Protein AF-A0A9Y2AY88-F1 (afdb_monomer_lite)

Secondary structure (DSSP, 8-state):
-------EEE--PPPTTTTTTSB-TTEEEEEE-TTS--EE---EEEEE-TTT-EEEEE---EEES-EEEEEEESSS-------SSTT-----EEETTEEEEEES--

Radius of gyration: 15.14 Å; chains: 1; bounding box: 34×33×49 Å

Structure (mmCIF, N/CA/C/O backbone):
data_AF-A0A9Y2AY88-F1
#
_entry.id   AF-A0A9Y2AY88-F1
#
loop_
_atom_site.group_PDB
_atom_site.id
_atom_site.type_symbol
_atom_site.label_atom_id
_atom_site.label_alt_id
_atom_sit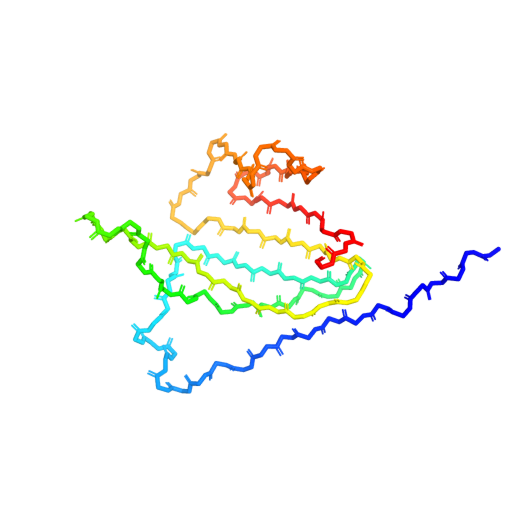e.label_comp_id
_atom_site.label_asym_id
_atom_site.label_entity_id
_atom_site.label_seq_id
_atom_site.pdbx_PDB_ins_code
_atom_site.Cartn_x
_atom_site.Cartn_y
_atom_site.Cartn_z
_atom_site.occupancy
_atom_site.B_iso_or_equiv
_atom_site.auth_seq_id
_atom_site.auth_comp_id
_atom_site.auth_asym_id
_atom_site.auth_atom_id
_atom_site.pdbx_PDB_model_num
ATOM 1 N N . MET A 1 1 ? -21.045 -3.727 25.981 1.00 35.66 1 MET A N 1
ATOM 2 C CA . MET A 1 1 ? -19.890 -4.433 25.390 1.00 35.66 1 MET A CA 1
ATOM 3 C C . MET A 1 1 ? -20.093 -4.444 23.886 1.00 35.66 1 MET A C 1
ATOM 5 O O . MET A 1 1 ? -21.107 -4.970 23.449 1.00 35.66 1 MET A O 1
ATOM 9 N N . ALA A 1 2 ? -19.246 -3.759 23.115 1.00 38.88 2 ALA A N 1
ATOM 10 C CA . ALA A 1 2 ? -19.364 -3.757 21.658 1.00 38.88 2 ALA A CA 1
ATOM 11 C C . ALA A 1 2 ? -18.885 -5.114 21.132 1.00 38.88 2 ALA A C 1
ATOM 13 O O . ALA A 1 2 ? -17.786 -5.546 21.475 1.00 38.88 2 ALA A O 1
ATOM 14 N N . ALA A 1 3 ? -19.726 -5.797 20.358 1.00 41.91 3 ALA A N 1
ATOM 15 C CA . ALA A 1 3 ? -19.343 -7.016 19.667 1.00 41.91 3 ALA A CA 1
ATOM 16 C C . ALA A 1 3 ? -18.185 -6.686 18.719 1.00 41.91 3 ALA A C 1
ATOM 18 O O . ALA A 1 3 ? -18.331 -5.859 17.818 1.00 41.91 3 ALA A O 1
ATOM 19 N N . GLN A 1 4 ? -17.025 -7.291 18.953 1.00 46.19 4 GLN A N 1
ATOM 20 C CA . GLN A 1 4 ? -15.914 -7.211 18.022 1.00 46.19 4 GLN A CA 1
ATOM 21 C C . GLN A 1 4 ? -16.336 -8.006 16.787 1.00 46.19 4 GLN A C 1
ATOM 23 O O . GLN A 1 4 ? -16.469 -9.227 16.847 1.00 46.19 4 GLN A O 1
ATOM 28 N N . ALA A 1 5 ? -16.665 -7.297 15.704 1.00 55.34 5 ALA A N 1
ATOM 29 C CA . ALA A 1 5 ? -16.933 -7.921 14.417 1.00 55.34 5 ALA A CA 1
ATOM 30 C C . ALA A 1 5 ? -15.760 -8.850 14.087 1.00 55.34 5 ALA A C 1
ATOM 32 O O . ALA A 1 5 ? -14.611 -8.476 14.333 1.00 55.34 5 ALA A O 1
ATOM 33 N N . ALA A 1 6 ? -16.048 -10.051 13.579 1.00 61.22 6 ALA A N 1
ATOM 34 C CA . ALA A 1 6 ? -15.019 -10.992 13.162 1.00 61.22 6 ALA A CA 1
ATOM 35 C C . ALA A 1 6 ? -14.111 -10.296 12.140 1.00 61.22 6 ALA A C 1
ATOM 37 O O . ALA A 1 6 ? -14.507 -10.048 11.003 1.00 61.22 6 ALA A O 1
ATOM 38 N N . SER A 1 7 ? -12.928 -9.894 12.594 1.00 71.31 7 SER A N 1
ATOM 39 C CA . SER A 1 7 ? -11.919 -9.280 11.756 1.00 71.31 7 SER A CA 1
ATOM 40 C C . SER A 1 7 ? -11.054 -10.392 11.194 1.00 71.31 7 SER A C 1
ATOM 42 O O . SER A 1 7 ? -10.506 -11.197 11.949 1.00 71.31 7 SER A O 1
ATOM 44 N N . GLU A 1 8 ? -10.896 -10.407 9.881 1.00 88.56 8 GLU A N 1
ATOM 45 C CA . GLU A 1 8 ? -10.007 -11.312 9.157 1.00 88.56 8 GLU A CA 1
ATOM 46 C C . GLU A 1 8 ? -9.037 -10.460 8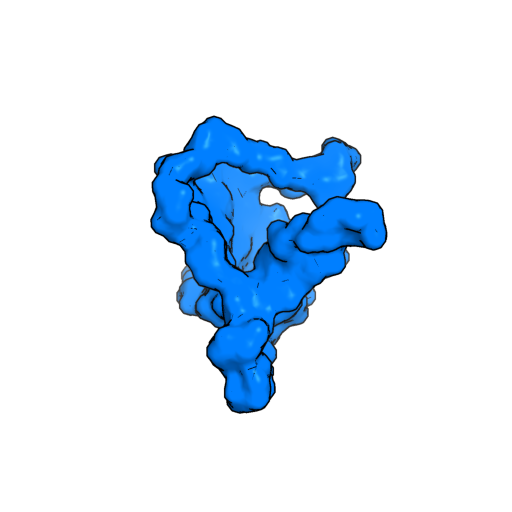.340 1.00 88.56 8 GLU A C 1
ATOM 48 O O . GLU A 1 8 ? -9.390 -9.358 7.922 1.00 88.56 8 GLU A O 1
ATOM 53 N N . LEU A 1 9 ? -7.801 -10.918 8.177 1.00 93.94 9 LEU A N 1
ATOM 54 C CA . LEU A 1 9 ? -6.813 -10.302 7.298 1.00 93.94 9 LEU A CA 1
ATOM 55 C C . LEU A 1 9 ? -6.040 -11.426 6.621 1.00 93.94 9 LEU A C 1
ATOM 57 O O . LEU A 1 9 ? -5.360 -12.199 7.297 1.00 93.94 9 LEU A O 1
ATOM 61 N N . ARG A 1 10 ? -6.151 -11.507 5.298 1.00 95.25 10 ARG A N 1
ATOM 62 C CA . ARG A 1 10 ? -5.539 -12.547 4.481 1.00 95.25 10 ARG A CA 1
ATOM 63 C C . ARG A 1 10 ? -4.592 -11.926 3.468 1.00 95.25 10 ARG A C 1
ATOM 65 O O . ARG A 1 10 ? -4.994 -11.122 2.630 1.00 95.25 10 ARG A O 1
ATOM 72 N N . THR A 1 11 ? -3.338 -12.344 3.538 1.00 95.38 11 THR A N 1
ATOM 73 C CA . THR A 1 11 ? -2.306 -12.045 2.547 1.00 95.38 11 THR A CA 1
ATOM 74 C C . THR A 1 11 ? -2.056 -13.276 1.679 1.00 95.38 11 THR A C 1
ATOM 76 O O . THR A 1 11 ? -2.480 -14.391 2.007 1.00 95.38 11 THR A O 1
ATOM 79 N N . TYR A 1 12 ? -1.405 -13.074 0.536 1.00 93.88 12 TYR A N 1
ATOM 80 C CA . TYR A 1 12 ? -1.244 -14.105 -0.483 1.00 93.88 12 TYR A CA 1
ATOM 81 C C . TYR A 1 12 ? 0.233 -14.359 -0.785 1.00 93.88 12 TYR A C 1
ATOM 83 O O . TYR A 1 12 ? 0.997 -13.401 -0.917 1.00 93.88 12 TYR A O 1
ATOM 91 N N . PRO A 1 13 ? 0.653 -15.632 -0.916 1.00 91.00 13 PRO A N 1
ATOM 92 C CA . PRO A 1 13 ? 2.017 -15.948 -1.300 1.00 91.00 13 PRO A CA 1
ATOM 93 C C . PRO A 1 13 ? 2.276 -15.522 -2.745 1.00 91.00 13 PRO A C 1
ATOM 95 O O . PRO A 1 13 ? 1.422 -15.652 -3.624 1.00 91.00 13 PRO A O 1
ATOM 98 N N . VAL A 1 14 ? 3.492 -15.053 -2.992 1.00 89.31 14 VAL A N 1
ATOM 99 C CA . VAL A 1 14 ? 3.925 -14.608 -4.315 1.00 89.31 14 VAL A CA 1
ATOM 100 C C . VAL A 1 14 ? 4.267 -15.827 -5.171 1.00 89.31 14 VAL A C 1
ATOM 102 O O . VAL A 1 14 ? 5.053 -16.672 -4.731 1.00 89.31 14 VAL A O 1
ATOM 105 N N . PRO A 1 15 ? 3.742 -15.939 -6.404 1.00 86.38 15 PRO A N 1
ATOM 106 C CA . PRO A 1 15 ? 4.178 -16.976 -7.329 1.00 86.38 15 PRO A CA 1
ATOM 107 C C . PRO A 1 15 ? 5.695 -16.877 -7.577 1.00 86.38 15 PRO A C 1
ATOM 109 O O . PRO A 1 15 ? 6.167 -15.799 -7.947 1.00 86.38 15 PRO A O 1
ATOM 112 N N . PRO A 1 16 ? 6.475 -17.970 -7.455 1.00 87.50 16 PRO A N 1
ATOM 113 C CA . PRO A 1 16 ? 7.937 -17.914 -7.580 1.00 87.50 16 PRO A CA 1
ATOM 114 C C . PRO A 1 16 ? 8.439 -17.289 -8.890 1.00 87.50 16 PRO A C 1
ATOM 116 O O . PRO A 1 16 ? 9.452 -16.597 -8.898 1.00 87.50 16 PRO A O 1
ATOM 119 N N . ALA A 1 17 ? 7.703 -17.475 -9.990 1.00 87.44 17 ALA A N 1
ATOM 120 C CA . ALA A 1 17 ? 8.025 -16.891 -11.295 1.00 87.44 17 ALA A CA 1
ATOM 121 C C . ALA A 1 17 ? 7.961 -15.350 -11.321 1.00 87.44 17 ALA A C 1
ATOM 123 O O . ALA A 1 17 ? 8.607 -14.716 -12.159 1.00 87.44 17 ALA A O 1
ATOM 124 N N . LEU A 1 18 ? 7.180 -14.748 -10.419 1.00 85.88 18 LEU A N 1
ATOM 125 C CA . LEU A 1 18 ? 6.985 -13.302 -10.337 1.00 85.88 18 LEU A CA 1
ATOM 126 C C . LEU A 1 18 ? 7.954 -12.630 -9.369 1.00 85.88 18 LEU A C 1
ATOM 128 O O . LEU A 1 18 ? 8.241 -11.455 -9.569 1.00 85.88 18 LEU A O 1
ATOM 132 N N . LEU A 1 19 ? 8.507 -13.379 -8.403 1.00 83.38 19 LEU A N 1
ATOM 133 C CA . LEU A 1 19 ? 9.253 -12.861 -7.251 1.00 83.38 19 LEU A CA 1
ATOM 134 C C . LEU A 1 19 ? 10.269 -11.766 -7.609 1.00 83.38 19 LEU A C 1
ATOM 136 O O . LEU A 1 19 ? 10.316 -10.748 -6.927 1.00 83.38 19 LEU A O 1
ATOM 140 N N . TYR A 1 20 ? 11.019 -11.939 -8.700 1.00 83.38 20 TYR A N 1
ATOM 141 C CA . TYR A 1 20 ? 12.010 -10.959 -9.164 1.00 83.38 20 TYR A CA 1
ATOM 142 C C . TYR A 1 20 ? 11.590 -10.186 -10.419 1.00 83.38 20 TYR A C 1
ATOM 144 O O . TYR A 1 20 ? 12.042 -9.066 -10.641 1.00 83.38 20 TYR A O 1
ATOM 152 N N . SER A 1 21 ? 10.750 -10.776 -11.270 1.00 86.94 21 SER A N 1
ATOM 153 C CA . SER A 1 21 ? 10.403 -10.199 -12.575 1.00 86.94 21 SER A CA 1
ATOM 154 C C . SER A 1 21 ? 9.362 -9.083 -12.464 1.00 86.94 21 SER A C 1
ATOM 156 O O . SER A 1 21 ? 9.357 -8.155 -13.278 1.00 86.94 21 SER A O 1
ATOM 158 N N . ALA A 1 22 ? 8.517 -9.148 -11.434 1.00 89.94 22 ALA A N 1
ATOM 159 C CA . ALA A 1 22 ? 7.369 -8.275 -11.255 1.00 89.94 22 ALA A CA 1
ATOM 160 C C . ALA A 1 22 ? 7.392 -7.492 -9.935 1.00 89.94 22 ALA A C 1
ATOM 162 O O . ALA A 1 22 ? 6.366 -6.922 -9.587 1.00 89.94 22 ALA A O 1
ATOM 163 N N . HIS A 1 23 ? 8.512 -7.424 -9.207 1.00 93.12 23 HIS A N 1
ATOM 164 C CA . HIS A 1 23 ? 8.587 -6.623 -7.976 1.00 93.12 23 HIS A CA 1
ATOM 165 C C . HIS A 1 23 ? 8.838 -5.146 -8.290 1.00 93.12 23 HIS A C 1
ATOM 167 O O . HIS A 1 23 ? 9.642 -4.823 -9.170 1.00 93.12 23 HIS A O 1
ATOM 173 N N . ASN A 1 24 ? 8.162 -4.246 -7.579 1.0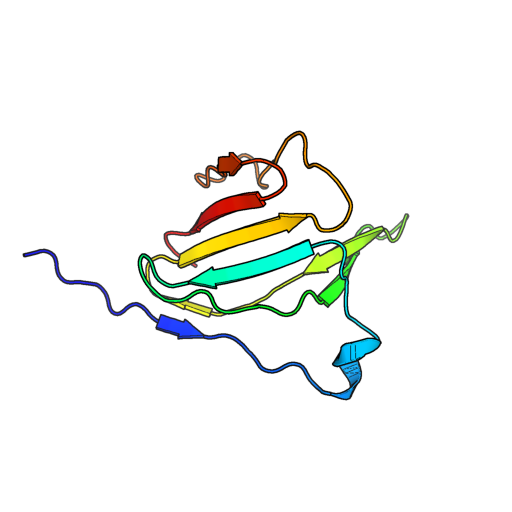0 93.69 24 ASN A N 1
ATOM 174 C CA . ASN A 1 24 ? 8.491 -2.825 -7.556 1.00 93.69 24 ASN A CA 1
ATOM 175 C C . ASN A 1 24 ? 8.857 -2.390 -6.132 1.00 93.69 24 ASN A C 1
ATOM 177 O O . ASN A 1 24 ? 7.978 -2.226 -5.291 1.00 93.69 24 ASN A O 1
ATOM 181 N N . ASP A 1 25 ? 10.145 -2.154 -5.899 1.00 92.44 25 ASP A N 1
ATOM 182 C CA . ASP A 1 25 ? 10.744 -1.875 -4.594 1.00 92.44 25 ASP A CA 1
ATOM 183 C C . ASP A 1 25 ? 10.727 -0.390 -4.192 1.00 92.44 25 ASP A C 1
ATOM 185 O O . ASP A 1 25 ? 11.256 -0.029 -3.139 1.00 92.44 25 ASP A O 1
ATOM 189 N N . ASP A 1 26 ? 10.081 0.481 -4.974 1.00 94.19 26 ASP A N 1
ATOM 190 C CA . ASP A 1 26 ? 9.922 1.901 -4.633 1.00 94.19 26 ASP A CA 1
ATOM 191 C C . ASP A 1 26 ? 9.209 2.117 -3.287 1.00 94.19 26 ASP A C 1
ATOM 193 O O . ASP A 1 26 ? 9.442 3.126 -2.601 1.00 94.19 26 ASP A O 1
ATOM 197 N N . TYR A 1 27 ? 8.352 1.164 -2.909 1.00 96.00 27 TYR A N 1
ATOM 198 C CA . TYR A 1 27 ? 7.589 1.175 -1.670 1.00 96.00 27 TYR A CA 1
ATOM 199 C C . TYR A 1 27 ? 7.654 -0.170 -0.953 1.00 96.00 27 TYR A C 1
ATOM 201 O O . TYR A 1 27 ? 7.816 -1.211 -1.578 1.00 96.00 27 TYR A O 1
ATOM 209 N N . THR A 1 28 ? 7.459 -0.124 0.361 1.00 96.75 28 THR A N 1
ATOM 210 C CA . THR A 1 28 ? 7.146 -1.289 1.191 1.00 96.75 28 THR A CA 1
ATOM 211 C C . THR A 1 28 ? 5.782 -1.069 1.826 1.00 96.75 28 THR A C 1
ATOM 213 O O . THR A 1 28 ? 5.557 -0.045 2.482 1.00 96.75 28 THR A O 1
ATOM 216 N N . VAL A 1 29 ? 4.865 -2.009 1.618 1.00 97.81 29 VAL A N 1
ATOM 217 C CA . VAL A 1 29 ? 3.485 -1.934 2.086 1.00 97.81 29 VAL A CA 1
ATOM 218 C C . VAL A 1 29 ? 3.211 -3.033 3.095 1.00 97.81 29 VAL A C 1
ATOM 220 O O . VAL A 1 29 ? 3.340 -4.221 2.819 1.00 97.81 29 VAL A O 1
ATOM 223 N N . ARG A 1 30 ? 2.755 -2.623 4.276 1.00 98.06 30 ARG A N 1
ATOM 224 C CA . ARG A 1 30 ? 2.405 -3.528 5.367 1.00 98.06 30 ARG A CA 1
ATOM 225 C C . ARG A 1 30 ? 0.965 -3.329 5.781 1.00 98.06 30 ARG A C 1
ATOM 227 O O . ARG A 1 30 ? 0.454 -2.210 5.778 1.00 98.06 30 ARG A O 1
ATOM 234 N N . VAL A 1 31 ? 0.324 -4.413 6.190 1.00 97.81 31 VAL A N 1
ATOM 235 C CA . VAL A 1 31 ? -1.057 -4.411 6.672 1.00 97.81 31 VAL A CA 1
ATOM 236 C C . VAL A 1 31 ? -1.168 -5.110 8.010 1.00 97.81 31 VAL A C 1
ATOM 238 O O . VAL A 1 31 ? -0.432 -6.050 8.304 1.00 97.81 31 VAL A O 1
ATOM 241 N N . ARG A 1 32 ? -2.097 -4.657 8.843 1.00 96.62 32 ARG A N 1
ATOM 242 C CA . ARG A 1 32 ? -2.448 -5.354 10.078 1.00 96.62 32 ARG A CA 1
ATOM 243 C C . ARG A 1 32 ? -3.897 -5.138 10.446 1.00 96.62 32 ARG A C 1
ATOM 245 O O . ARG A 1 32 ? -4.502 -4.117 10.124 1.00 96.62 32 ARG A O 1
ATOM 252 N N . GLN A 1 33 ? -4.423 -6.072 11.220 1.00 95.25 33 GLN A N 1
ATOM 253 C CA . GLN A 1 33 ? -5.608 -5.788 12.014 1.00 95.25 33 GLN A CA 1
ATOM 254 C C . GLN A 1 33 ? -5.252 -4.725 13.064 1.00 95.25 33 GLN A C 1
ATOM 256 O O . GLN A 1 33 ? -4.111 -4.723 13.538 1.00 95.25 33 GLN A O 1
ATOM 261 N N . PRO A 1 34 ? -6.177 -3.825 13.439 1.00 93.19 34 PRO A N 1
ATOM 262 C CA . PRO A 1 34 ? -5.912 -2.819 14.460 1.00 93.19 34 PRO A CA 1
ATOM 263 C C . PRO A 1 34 ? -5.333 -3.444 15.736 1.00 93.19 34 PRO A C 1
ATOM 265 O O . PRO A 1 34 ? -5.927 -4.347 16.322 1.00 93.19 34 PRO A O 1
ATOM 268 N N . GLY A 1 35 ? -4.141 -2.995 16.136 1.00 89.88 35 GLY A N 1
ATOM 269 C CA . GLY A 1 35 ? -3.404 -3.534 17.289 1.00 89.88 35 GLY A CA 1
ATOM 270 C C . GLY A 1 35 ? -2.697 -4.885 17.077 1.00 89.88 35 GLY A C 1
ATOM 271 O O . GLY A 1 35 ? -1.990 -5.335 17.974 1.00 89.88 35 GLY A O 1
ATOM 272 N N . GLY A 1 36 ? -2.843 -5.515 15.910 1.00 93.00 36 GLY A N 1
ATOM 273 C CA . GLY A 1 36 ? -2.180 -6.769 15.551 1.00 93.00 36 GLY A CA 1
ATOM 274 C C . GLY A 1 36 ? -0.735 -6.604 15.046 1.00 93.00 36 GLY A C 1
ATOM 275 O O . GLY A 1 36 ? -0.207 -5.487 14.967 1.00 93.00 36 GLY A O 1
ATOM 276 N N . PRO A 1 37 ? -0.070 -7.718 14.687 1.00 95.12 37 PRO A N 1
ATOM 277 C CA . PRO A 1 37 ? 1.242 -7.686 14.050 1.00 95.12 37 PRO A CA 1
ATOM 278 C C . PRO A 1 37 ? 1.144 -7.212 12.595 1.00 95.12 37 PRO A C 1
ATOM 280 O O . PRO A 1 37 ? 0.177 -7.512 11.893 1.00 95.12 37 PRO A O 1
ATOM 283 N N . TRP A 1 38 ? 2.171 -6.494 12.141 1.00 97.06 38 TRP A N 1
ATOM 284 C CA . TRP A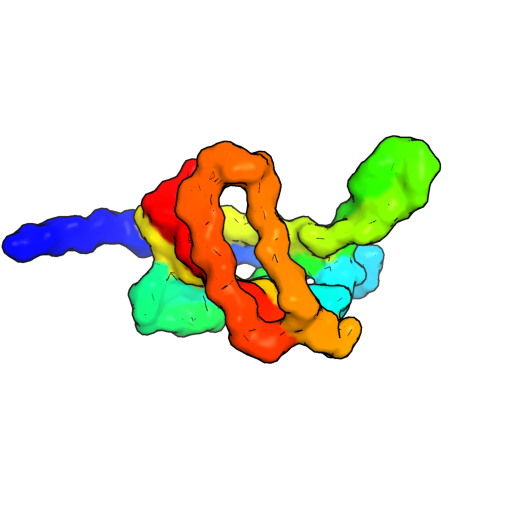 1 38 ? 2.321 -6.114 10.738 1.00 97.06 38 TRP A CA 1
ATOM 285 C C . TRP A 1 38 ? 2.654 -7.328 9.873 1.00 97.06 38 TRP A C 1
ATOM 287 O O . TRP A 1 38 ? 3.538 -8.111 10.213 1.00 97.06 38 TRP A O 1
ATOM 297 N N . GLN A 1 39 ? 1.962 -7.442 8.745 1.00 97.38 39 GLN A N 1
ATOM 298 C CA . GLN A 1 39 ? 2.205 -8.419 7.693 1.00 97.38 39 GLN A CA 1
ATOM 299 C C . GLN A 1 39 ? 2.677 -7.685 6.443 1.00 97.38 39 GLN A C 1
ATOM 301 O O . GLN A 1 39 ? 2.080 -6.679 6.058 1.00 97.38 39 GLN A O 1
ATOM 306 N N . ASP A 1 40 ? 3.752 -8.180 5.842 1.00 96.56 40 ASP A N 1
ATOM 307 C CA . ASP A 1 40 ? 4.319 -7.620 4.618 1.00 96.56 40 ASP A CA 1
ATOM 308 C C . ASP A 1 40 ? 3.494 -8.041 3.398 1.00 96.56 40 ASP A C 1
ATOM 310 O O . ASP A 1 40 ? 2.990 -9.168 3.341 1.00 96.56 40 ASP A O 1
ATOM 314 N N . LEU A 1 41 ? 3.335 -7.130 2.442 1.00 96.88 41 LEU A N 1
ATOM 315 C CA . LEU A 1 41 ? 2.721 -7.408 1.149 1.00 96.88 41 LEU A CA 1
ATOM 316 C C . LEU A 1 41 ? 3.785 -7.414 0.060 1.00 96.88 41 LEU A C 1
ATOM 318 O O . LEU A 1 41 ? 4.886 -6.916 0.234 1.00 96.88 41 LEU A O 1
ATOM 322 N N . TYR A 1 42 ? 3.431 -7.985 -1.085 1.00 95.94 42 TYR A N 1
ATOM 323 C CA . TYR A 1 42 ? 4.283 -7.943 -2.260 1.00 95.94 42 TYR A CA 1
ATOM 324 C C . TYR A 1 42 ? 3.801 -6.875 -3.235 1.00 95.94 42 TYR A C 1
ATOM 326 O O . TYR A 1 42 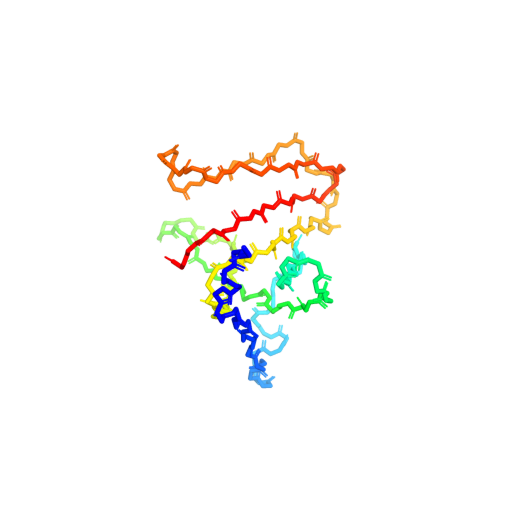? 2.662 -6.928 -3.710 1.00 95.94 42 TYR A O 1
ATOM 334 N N . GLU A 1 43 ? 4.674 -5.924 -3.554 1.00 96.88 43 GLU A N 1
ATOM 335 C CA . GLU A 1 43 ? 4.414 -4.843 -4.499 1.00 96.88 43 GLU A CA 1
ATOM 336 C C . GLU A 1 43 ? 4.602 -5.315 -5.941 1.00 96.88 43 GLU A C 1
ATOM 338 O O . GLU A 1 43 ? 5.709 -5.356 -6.482 1.00 96.88 43 GLU A O 1
ATOM 343 N N . TYR A 1 44 ? 3.493 -5.628 -6.603 1.00 96.06 44 TYR A N 1
ATOM 344 C CA . TYR A 1 44 ? 3.484 -5.958 -8.019 1.00 96.06 44 TYR A CA 1
ATOM 345 C C . TYR A 1 44 ? 3.723 -4.699 -8.859 1.00 96.06 44 TYR A C 1
ATOM 347 O O . TYR A 1 44 ? 2.973 -3.723 -8.779 1.00 96.06 44 TYR A O 1
ATOM 355 N N . ARG A 1 45 ? 4.741 -4.734 -9.719 1.00 95.19 45 ARG A N 1
ATOM 356 C CA . ARG A 1 45 ? 4.973 -3.747 -10.770 1.00 95.19 45 ARG A CA 1
ATOM 357 C C . ARG A 1 45 ? 3.859 -3.859 -11.801 1.00 95.19 45 ARG A C 1
ATOM 359 O O . ARG A 1 45 ? 3.757 -4.854 -12.517 1.00 95.19 45 ARG A O 1
ATOM 366 N N . VAL A 1 46 ? 3.073 -2.801 -11.922 1.00 93.31 46 VAL A N 1
ATOM 367 C CA . VAL A 1 46 ? 2.063 -2.648 -12.970 1.00 93.31 46 VAL A CA 1
ATOM 368 C C . VAL A 1 46 ? 2.376 -1.418 -13.811 1.00 93.31 46 VAL A C 1
ATOM 370 O O . VAL A 1 46 ? 2.998 -0.472 -13.328 1.00 93.31 46 VAL A O 1
ATOM 373 N N . GLN A 1 47 ? 1.960 -1.429 -15.076 1.00 92.94 47 GLN A N 1
ATOM 374 C CA . GLN A 1 47 ? 2.016 -0.246 -15.930 1.00 92.94 47 GLN A CA 1
ATOM 375 C C . GLN A 1 47 ? 0.640 0.409 -15.963 1.00 92.94 47 GLN A C 1
ATOM 377 O O . GLN A 1 47 ? -0.345 -0.218 -16.349 1.00 92.94 47 GLN A O 1
ATOM 382 N N . VAL A 1 48 ? 0.588 1.666 -15.542 1.00 89.56 48 VAL A N 1
ATOM 383 C CA . VAL A 1 48 ? -0.577 2.543 -15.672 1.00 89.56 48 VAL A CA 1
ATOM 384 C C . VAL A 1 48 ? -0.334 3.524 -16.816 1.00 89.56 48 VAL A C 1
ATOM 386 O O . VAL A 1 48 ? 0.812 3.702 -17.224 1.00 89.56 48 VAL A O 1
ATOM 389 N N . ASP A 1 49 ? -1.390 4.189 -17.289 1.00 88.06 49 ASP A N 1
ATOM 390 C CA . ASP A 1 49 ? -1.359 5.090 -18.455 1.00 88.06 49 ASP A CA 1
ATOM 391 C C . ASP A 1 49 ? -1.065 4.341 -19.775 1.00 88.06 49 ASP A C 1
ATOM 393 O O . ASP A 1 49 ? -0.003 3.750 -19.976 1.00 88.06 49 ASP A O 1
ATOM 397 N N . THR A 1 50 ? -2.037 4.347 -20.692 1.00 85.50 50 THR A N 1
ATOM 398 C CA . THR A 1 50 ? -1.940 3.639 -21.978 1.00 85.50 50 THR A CA 1
ATOM 399 C C . THR A 1 50 ? -0.949 4.276 -22.945 1.00 85.50 50 THR A C 1
ATOM 401 O O . THR A 1 50 ? -0.424 3.571 -23.808 1.00 85.50 50 THR A O 1
ATOM 404 N N . ASP A 1 51 ? -0.663 5.568 -22.783 1.00 90.88 51 ASP A N 1
ATOM 405 C CA . ASP A 1 51 ? 0.184 6.335 -23.690 1.00 90.88 51 ASP A CA 1
ATOM 406 C C . ASP A 1 51 ? 1.630 6.348 -23.193 1.00 90.88 51 ASP A C 1
ATOM 408 O O . ASP A 1 51 ? 2.555 6.038 -23.946 1.00 90.88 51 ASP A O 1
ATOM 412 N N . THR A 1 52 ? 1.838 6.672 -21.909 1.00 88.62 52 THR A N 1
ATOM 413 C CA . THR A 1 52 ? 3.191 6.847 -21.347 1.00 88.62 52 THR A CA 1
ATOM 414 C C . THR A 1 52 ? 3.726 5.644 -20.570 1.00 88.62 52 THR A C 1
ATOM 416 O O . THR A 1 52 ? 4.923 5.608 -20.283 1.00 88.62 52 THR A O 1
ATOM 419 N N . LYS A 1 53 ? 2.884 4.640 -20.270 1.00 88.44 53 LYS A N 1
ATOM 420 C CA . LYS A 1 53 ? 3.247 3.382 -19.586 1.00 88.44 53 LYS A CA 1
ATOM 421 C C . LYS A 1 53 ? 4.102 3.594 -18.335 1.00 88.44 53 LYS A C 1
ATOM 423 O O . LYS A 1 53 ? 5.234 3.118 -18.232 1.00 88.44 53 LYS A O 1
ATOM 428 N N . ARG A 1 54 ? 3.560 4.316 -17.360 1.00 91.50 54 ARG A N 1
ATOM 429 C CA . ARG A 1 54 ? 4.255 4.597 -16.099 1.00 91.50 54 ARG A CA 1
ATOM 430 C C . ARG A 1 54 ? 4.203 3.389 -15.174 1.00 91.50 54 ARG A C 1
ATOM 432 O O . ARG A 1 54 ? 3.149 2.786 -15.000 1.00 91.50 54 ARG A O 1
ATOM 439 N N . ASN A 1 55 ? 5.329 3.069 -14.540 1.00 92.25 55 ASN A N 1
ATOM 440 C CA . ASN A 1 55 ? 5.363 2.041 -13.503 1.00 92.25 55 ASN A CA 1
ATOM 441 C C . ASN A 1 55 ? 4.623 2.520 -12.246 1.00 92.25 55 ASN A C 1
ATOM 443 O O . ASN A 1 55 ? 4.774 3.666 -11.823 1.00 92.25 55 ASN A O 1
ATOM 447 N N . ALA A 1 56 ? 3.867 1.616 -11.636 1.00 93.50 56 ALA A N 1
ATOM 448 C CA . ALA A 1 56 ? 3.245 1.779 -10.333 1.00 93.50 56 ALA A CA 1
ATOM 449 C C . ALA A 1 56 ? 3.384 0.484 -9.520 1.00 93.50 56 ALA A C 1
ATOM 451 O O . ALA A 1 56 ? 3.626 -0.590 -10.075 1.00 93.50 56 ALA A O 1
ATOM 452 N N . SER A 1 57 ? 3.247 0.598 -8.201 1.00 95.06 57 SER A N 1
ATOM 453 C CA . SER A 1 57 ? 3.171 -0.545 -7.288 1.00 95.06 57 SER A CA 1
ATOM 454 C C . SER A 1 57 ? 1.708 -0.861 -6.992 1.00 95.06 57 SER A C 1
ATOM 456 O O . SER A 1 57 ? 0.946 0.025 -6.606 1.00 95.06 57 SER A O 1
ATOM 458 N N . MET A 1 58 ? 1.322 -2.121 -7.156 1.00 95.50 58 MET A N 1
ATOM 459 C CA . MET A 1 58 ? 0.007 -2.641 -6.803 1.00 95.50 58 MET A CA 1
ATOM 460 C C . MET A 1 58 ? 0.162 -3.725 -5.742 1.00 95.50 58 MET A C 1
ATOM 462 O O . MET A 1 58 ? 0.995 -4.614 -5.875 1.00 95.50 58 MET A O 1
ATOM 466 N N . VAL A 1 59 ? -0.677 -3.680 -4.715 1.00 96.38 59 VAL A N 1
ATOM 467 C CA . VAL A 1 59 ? -0.791 -4.736 -3.707 1.00 96.38 59 VAL A CA 1
ATOM 468 C C . VAL A 1 59 ? -2.241 -5.184 -3.618 1.00 96.38 59 VAL A C 1
ATOM 470 O O . VAL A 1 59 ? -3.148 -4.421 -3.951 1.00 96.38 59 VAL A O 1
ATOM 473 N N . TYR A 1 60 ? -2.467 -6.408 -3.160 1.00 95.62 60 TYR A N 1
ATOM 474 C CA . TYR A 1 60 ? -3.804 -6.906 -2.868 1.00 95.62 60 TYR A CA 1
ATOM 475 C C . TYR A 1 60 ? -3.765 -7.825 -1.651 1.00 95.62 60 TYR A C 1
ATOM 477 O O . TYR A 1 60 ? -2.770 -8.497 -1.378 1.00 95.62 60 TYR A O 1
ATOM 485 N N . PHE A 1 61 ? -4.856 -7.807 -0.903 1.00 96.38 61 PHE A N 1
ATOM 486 C CA . PHE A 1 61 ? -5.088 -8.583 0.305 1.00 96.38 61 PHE A CA 1
ATOM 487 C C . PHE A 1 61 ? -6.589 -8.530 0.593 1.00 96.38 61 PHE A C 1
ATOM 489 O O . PHE A 1 61 ? -7.262 -7.597 0.151 1.00 96.38 61 PHE A O 1
ATOM 496 N N . ASP A 1 62 ? -7.096 -9.486 1.363 1.00 96.19 62 ASP A N 1
ATOM 497 C CA . ASP A 1 62 ? -8.489 -9.463 1.807 1.00 96.19 62 ASP A CA 1
ATOM 498 C C . ASP A 1 62 ? -8.564 -9.122 3.285 1.00 96.19 62 ASP A C 1
ATOM 500 O O . ASP A 1 62 ? -7.689 -9.490 4.074 1.00 96.19 62 ASP A O 1
ATOM 504 N N . PHE A 1 63 ? -9.632 -8.436 3.678 1.00 94.88 63 PHE A N 1
ATOM 505 C CA . PHE A 1 63 ? -9.903 -8.176 5.079 1.00 94.88 63 PHE A CA 1
ATOM 506 C C . PHE A 1 63 ? -11.399 -8.091 5.367 1.00 94.88 63 PHE A C 1
ATOM 508 O O . PHE A 1 63 ? -12.205 -7.741 4.506 1.00 94.88 63 PHE A O 1
ATOM 515 N N . ALA A 1 64 ? -11.754 -8.374 6.617 1.00 93.19 64 ALA A N 1
ATOM 516 C CA . ALA A 1 64 ? -13.074 -8.121 7.174 1.00 93.19 64 ALA A CA 1
ATOM 517 C C . ALA A 1 64 ? -12.960 -7.120 8.329 1.00 93.19 64 ALA A C 1
ATOM 519 O O . ALA A 1 64 ? -12.059 -7.208 9.167 1.00 93.19 64 ALA A O 1
ATOM 520 N N . GLY A 1 65 ? -13.885 -6.161 8.385 1.00 91.19 65 GLY A N 1
ATOM 521 C CA . GLY A 1 65 ? -13.861 -5.090 9.377 1.00 91.19 65 GLY A CA 1
ATOM 522 C C . GLY A 1 65 ? -12.868 -3.990 9.009 1.00 91.19 65 GLY A C 1
ATOM 523 O O . GLY A 1 65 ? -12.924 -3.452 7.910 1.00 91.19 65 GLY A O 1
ATOM 524 N N . SER A 1 66 ? -11.995 -3.613 9.945 1.00 93.56 66 SER A N 1
ATOM 525 C CA . SER A 1 66 ? -10.997 -2.556 9.731 1.00 93.56 66 SER A CA 1
ATOM 526 C C . SER A 1 66 ? -9.593 -3.125 9.559 1.00 93.56 66 SER A C 1
ATOM 528 O O . SER A 1 66 ? -9.233 -4.102 10.211 1.00 93.56 66 SER A O 1
ATOM 530 N N . VAL A 1 67 ? -8.783 -2.460 8.740 1.00 96.38 67 VAL A N 1
ATOM 531 C CA . VAL A 1 67 ? -7.368 -2.775 8.515 1.00 96.38 67 VAL A CA 1
ATOM 532 C C . VAL A 1 67 ? -6.549 -1.491 8.575 1.00 96.38 67 VAL A C 1
ATOM 534 O O . VAL A 1 67 ? -6.964 -0.443 8.074 1.00 96.38 67 VAL A O 1
ATOM 537 N N . GLU A 1 68 ? -5.385 -1.563 9.204 1.00 96.88 68 GLU A N 1
ATOM 538 C CA . GLU A 1 68 ? -4.377 -0.511 9.155 1.00 96.88 68 GLU A CA 1
ATOM 539 C C . GLU A 1 68 ? -3.370 -0.839 8.060 1.00 96.88 68 GLU A C 1
ATOM 541 O O . GLU A 1 68 ? -2.924 -1.981 7.936 1.00 96.88 68 GLU A O 1
ATOM 546 N N . ILE A 1 69 ? -3.013 0.174 7.278 1.00 97.75 69 ILE A N 1
ATOM 547 C CA . ILE A 1 69 ? -2.078 0.070 6.165 1.00 97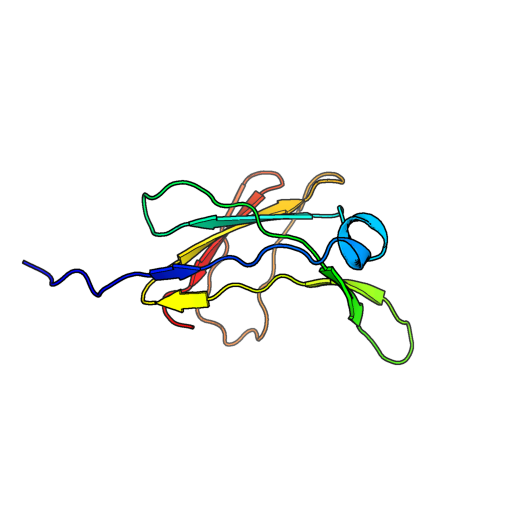.75 69 ILE A CA 1
ATOM 548 C C . ILE A 1 69 ? -0.949 1.054 6.413 1.00 97.75 69 ILE A C 1
ATOM 550 O O . ILE A 1 69 ? -1.179 2.217 6.761 1.00 97.75 69 ILE A O 1
ATOM 554 N N . GLU A 1 70 ? 0.267 0.583 6.201 1.00 97.38 70 GLU A N 1
ATOM 555 C CA . GLU A 1 70 ? 1.469 1.387 6.222 1.00 97.38 70 GLU A CA 1
ATOM 556 C C . GLU A 1 70 ? 2.162 1.302 4.865 1.00 97.38 70 GLU A C 1
ATOM 558 O O . GLU A 1 70 ? 2.439 0.213 4.376 1.00 97.38 70 GLU A O 1
ATOM 563 N N . VAL A 1 71 ? 2.428 2.458 4.264 1.00 97.25 71 VAL A N 1
ATOM 564 C CA . VAL A 1 71 ? 3.128 2.596 2.988 1.00 97.25 71 VAL A CA 1
ATOM 565 C C . VAL A 1 71 ? 4.398 3.391 3.242 1.00 97.25 71 VAL A C 1
ATOM 567 O O . VAL A 1 71 ? 4.345 4.591 3.514 1.00 97.25 71 VAL A O 1
ATOM 570 N N . GLN A 1 72 ? 5.543 2.728 3.165 1.00 96.06 72 GLN A N 1
ATOM 571 C CA . GLN A 1 72 ? 6.852 3.350 3.291 1.00 96.06 72 GLN A CA 1
ATOM 572 C C . GLN A 1 72 ? 7.434 3.603 1.904 1.00 96.06 72 GLN A C 1
ATOM 574 O O . GLN A 1 72 ? 7.531 2.683 1.102 1.00 96.06 72 GLN A O 1
ATOM 579 N N . LYS A 1 73 ? 7.864 4.836 1.630 1.00 94.81 73 LYS A N 1
ATOM 580 C CA . LYS A 1 73 ? 8.705 5.136 0.466 1.00 94.81 73 LYS A CA 1
ATOM 581 C C . LYS A 1 73 ? 10.148 4.742 0.771 1.00 94.81 73 LYS A C 1
ATOM 583 O O . LYS A 1 73 ? 10.712 5.221 1.756 1.00 94.81 73 LYS A O 1
ATOM 588 N N . ASN A 1 74 ? 10.742 3.912 -0.081 1.00 94.56 74 ASN A N 1
ATOM 589 C CA . ASN A 1 74 ? 12.104 3.407 0.119 1.00 94.56 74 ASN A CA 1
ATOM 590 C C . ASN A 1 74 ? 13.158 4.373 -0.435 1.00 94.56 74 ASN A C 1
ATOM 592 O O . ASN A 1 74 ? 14.220 4.562 0.155 1.00 94.56 74 ASN A O 1
ATOM 596 N N . ASN A 1 75 ? 12.817 5.081 -1.513 1.00 88.56 75 ASN A N 1
ATOM 597 C CA . ASN A 1 75 ? 13.751 5.932 -2.247 1.00 88.56 75 ASN A CA 1
ATOM 598 C C . ASN A 1 75 ? 13.585 7.421 -1.893 1.00 88.56 75 ASN A C 1
ATOM 600 O O . ASN A 1 75 ? 13.111 8.233 -2.692 1.00 88.56 75 ASN A O 1
ATOM 604 N N . GLY A 1 76 ? 13.957 7.797 -0.668 1.00 82.62 76 GLY A N 1
ATOM 605 C CA . GLY A 1 76 ? 13.945 9.184 -0.179 1.00 82.62 76 GLY A CA 1
ATOM 606 C C . GLY A 1 76 ? 12.670 9.588 0.572 1.00 82.62 76 GLY A C 1
ATOM 607 O O . GLY A 1 76 ? 11.878 8.750 0.991 1.00 82.62 76 GLY A O 1
ATOM 608 N N . ILE A 1 77 ? 12.468 10.895 0.762 1.00 83.81 77 ILE A N 1
ATOM 609 C CA . ILE A 1 77 ? 11.396 11.431 1.617 1.00 83.81 77 ILE A CA 1
ATOM 610 C C . ILE A 1 77 ? 10.129 11.682 0.789 1.00 83.81 77 ILE A C 1
ATOM 612 O O . ILE A 1 77 ? 10.196 12.180 -0.338 1.00 83.81 77 ILE A O 1
ATOM 616 N N . ALA A 1 78 ? 8.970 11.331 1.342 1.00 85.81 78 ALA A N 1
ATOM 617 C CA . ALA A 1 78 ? 7.679 11.756 0.816 1.00 85.81 78 ALA A CA 1
ATOM 618 C C . ALA A 1 78 ? 7.319 13.116 1.433 1.00 85.81 78 ALA A C 1
ATOM 620 O O . ALA A 1 78 ? 7.376 13.278 2.648 1.00 85.81 78 ALA A O 1
ATOM 621 N N . LEU A 1 79 ? 6.977 14.104 0.603 1.00 87.31 79 LEU A N 1
ATOM 622 C CA . LEU A 1 79 ? 6.600 15.447 1.073 1.00 87.31 79 LEU A CA 1
ATOM 623 C C . LEU A 1 79 ? 5.100 15.559 1.361 1.00 87.31 79 LEU A C 1
ATOM 625 O O . LEU A 1 79 ? 4.676 16.330 2.216 1.00 87.31 79 LEU A O 1
ATOM 629 N N . SER A 1 80 ? 4.293 14.795 0.631 1.00 90.25 80 SER A N 1
ATOM 630 C CA . SER A 1 80 ? 2.845 14.756 0.770 1.00 90.25 80 SER A CA 1
ATOM 631 C C . SER A 1 80 ? 2.308 13.410 0.294 1.00 90.25 80 SER A C 1
ATOM 633 O O . SER A 1 80 ? 2.984 12.664 -0.418 1.00 90.25 80 SER A O 1
ATOM 635 N N . VAL A 1 81 ? 1.084 13.095 0.709 1.00 93.25 81 VAL A N 1
ATOM 636 C CA . VAL A 1 81 ? 0.354 11.898 0.293 1.00 93.25 81 VAL A CA 1
ATOM 637 C C . VAL A 1 81 ? -1.071 12.298 -0.074 1.00 93.25 81 VAL A C 1
ATOM 639 O O . VAL A 1 81 ? -1.725 13.042 0.655 1.00 93.25 81 VAL A O 1
ATOM 642 N N . GLY A 1 82 ? -1.538 11.817 -1.223 1.00 93.44 82 GLY A N 1
ATOM 643 C CA . GLY A 1 82 ? -2.910 11.985 -1.690 1.00 93.44 82 GLY A CA 1
ATOM 644 C C . GLY A 1 82 ? -3.594 10.630 -1.812 1.00 93.44 82 GLY A C 1
ATOM 645 O O . GLY A 1 82 ? -2.955 9.644 -2.167 1.00 93.44 82 GLY A O 1
ATOM 646 N N . VAL A 1 83 ? -4.895 10.582 -1.531 1.00 94.56 83 VAL A N 1
ATOM 647 C CA . VAL A 1 83 ? -5.729 9.392 -1.745 1.00 94.56 83 VAL A CA 1
ATOM 648 C C . VAL A 1 83 ? -6.785 9.727 -2.787 1.00 94.56 83 VAL A C 1
ATOM 650 O O . VAL A 1 83 ? -7.415 10.780 -2.717 1.00 94.56 83 VAL A O 1
ATOM 653 N N . SER A 1 84 ? -6.951 8.831 -3.759 1.00 92.94 84 SER A N 1
ATOM 654 C CA . SER A 1 84 ? -7.956 8.940 -4.817 1.00 92.94 84 SER A CA 1
ATOM 655 C C . SER A 1 84 ? -8.967 7.784 -4.738 1.00 92.94 84 SER A C 1
ATOM 657 O O . SER A 1 84 ? -8.581 6.696 -4.312 1.00 92.94 84 SER A O 1
ATOM 659 N N . PRO A 1 85 ? -10.236 7.991 -5.151 1.00 93.06 85 PRO A N 1
ATOM 660 C CA . PRO A 1 85 ? -10.803 9.271 -5.589 1.00 93.06 85 PRO A CA 1
ATOM 661 C C . PRO A 1 85 ? -10.876 10.287 -4.436 1.00 93.06 85 PRO A C 1
ATOM 663 O O . PRO A 1 85 ? -10.929 9.907 -3.269 1.00 93.06 85 PRO A O 1
ATOM 666 N N . LEU A 1 86 ? -10.892 11.586 -4.757 1.00 88.56 86 LEU A N 1
ATOM 667 C CA . LEU A 1 86 ? -10.910 12.665 -3.752 1.00 88.56 86 LEU A CA 1
ATOM 668 C C . LEU A 1 86 ? -12.151 12.636 -2.841 1.00 88.56 86 LEU A C 1
ATOM 670 O O . LEU A 1 86 ? -12.134 13.210 -1.756 1.00 88.56 86 LEU A O 1
ATOM 674 N N . SER A 1 87 ? -13.218 11.952 -3.264 1.00 91.44 87 SER A N 1
ATOM 675 C CA . SER A 1 87 ? -14.416 11.692 -2.459 1.00 91.44 87 SER A CA 1
ATOM 676 C C . SER A 1 87 ? -14.194 10.675 -1.333 1.00 91.44 87 SER A C 1
ATOM 678 O O . SER A 1 87 ? -15.082 10.486 -0.503 1.00 91.44 87 SER A O 1
ATOM 680 N N . SER A 1 88 ? -13.030 10.018 -1.282 1.00 90.69 88 SER A N 1
ATOM 681 C CA . SER A 1 88 ? -12.703 9.045 -0.246 1.00 90.69 88 SER A CA 1
ATOM 682 C C . SER A 1 88 ? -12.692 9.681 1.149 1.00 90.69 88 SER A C 1
ATOM 684 O O . SER A 1 88 ? -12.165 10.774 1.385 1.00 90.69 88 SER A O 1
ATOM 686 N N . SER A 1 89 ? -13.260 8.965 2.117 1.00 90.62 89 SER A N 1
ATOM 687 C CA . SER A 1 89 ? -13.218 9.326 3.538 1.00 90.62 89 SER A CA 1
ATOM 688 C C . SER A 1 89 ? -11.899 8.935 4.211 1.00 90.62 89 SER A C 1
ATOM 690 O O . SER A 1 89 ? -11.661 9.303 5.361 1.00 90.62 89 SER A O 1
ATOM 692 N N . VAL A 1 90 ? -11.015 8.232 3.497 1.00 93.62 90 VAL A N 1
ATOM 693 C CA . VAL A 1 90 ? -9.692 7.850 3.986 1.00 93.62 90 VAL A CA 1
ATOM 694 C C . VAL A 1 90 ? -8.843 9.103 4.198 1.00 93.62 90 VAL A C 1
ATOM 696 O O . VAL A 1 90 ? -8.805 10.016 3.369 1.00 93.62 90 VAL A O 1
ATOM 699 N N . ARG A 1 91 ? -8.176 9.168 5.349 1.00 92.19 91 ARG A N 1
ATOM 700 C CA . ARG A 1 91 ? -7.276 10.262 5.722 1.00 92.19 91 ARG A CA 1
ATOM 701 C C . ARG A 1 91 ? -5.918 9.667 6.083 1.00 92.19 91 ARG A C 1
ATOM 703 O O . ARG A 1 91 ? -5.797 9.099 7.167 1.00 92.19 91 ARG A O 1
ATOM 710 N N . PRO A 1 92 ? -4.926 9.731 5.183 1.00 94.31 92 PRO A N 1
ATOM 711 C CA . PRO A 1 92 ? -3.589 9.263 5.497 1.00 94.31 92 PRO A CA 1
ATOM 712 C C . PRO A 1 92 ? -2.880 10.244 6.439 1.00 94.31 92 PRO A C 1
ATOM 714 O O . PRO A 1 92 ? -3.059 11.458 6.349 1.00 94.31 92 PRO A O 1
ATOM 717 N N . ILE A 1 93 ? -2.038 9.710 7.314 1.00 95.12 93 ILE A N 1
ATOM 718 C CA . ILE A 1 93 ? -1.118 10.462 8.164 1.00 95.12 93 ILE A CA 1
ATOM 719 C C . ILE A 1 93 ? 0.290 10.158 7.670 1.00 95.12 93 ILE A C 1
ATOM 721 O O . ILE A 1 93 ? 0.708 9.002 7.666 1.00 95.12 93 ILE A O 1
ATOM 725 N N . LEU A 1 94 ? 1.019 11.189 7.253 1.00 94.81 94 LEU A N 1
ATOM 726 C CA . LEU A 1 94 ? 2.406 11.062 6.822 1.00 94.81 94 LEU A CA 1
ATOM 727 C C . LEU A 1 94 ? 3.345 11.364 7.992 1.00 94.81 94 LEU A C 1
ATOM 729 O O . LEU A 1 94 ? 3.216 12.388 8.658 1.00 94.81 94 LEU A O 1
ATOM 733 N N . THR A 1 95 ? 4.294 10.472 8.254 1.00 92.25 95 THR A N 1
ATOM 734 C CA . THR A 1 95 ? 5.346 10.647 9.259 1.00 92.25 95 THR A CA 1
ATOM 735 C C . THR A 1 95 ? 6.682 10.262 8.633 1.00 92.25 95 THR A C 1
ATOM 737 O O . THR A 1 95 ? 6.972 9.084 8.433 1.00 92.25 95 THR A O 1
ATOM 740 N N . GLY A 1 96 ? 7.492 11.262 8.277 1.00 90.00 96 GLY A N 1
ATOM 741 C CA . GLY A 1 96 ? 8.714 11.039 7.503 1.00 90.00 96 GLY A CA 1
ATOM 742 C C . GLY A 1 96 ? 8.395 10.476 6.114 1.00 90.00 96 GLY A C 1
ATOM 743 O O . GLY A 1 96 ? 7.666 11.096 5.347 1.00 90.00 96 GLY A O 1
ATOM 744 N N . SER A 1 97 ? 8.925 9.296 5.792 1.00 91.69 97 SER A N 1
ATOM 745 C CA . SER A 1 97 ? 8.660 8.577 4.535 1.00 91.69 97 SER A CA 1
ATOM 746 C C . SER A 1 97 ? 7.512 7.563 4.627 1.00 91.69 97 SER A C 1
ATOM 748 O O . SER A 1 97 ? 7.278 6.828 3.668 1.00 91.69 97 SER A O 1
ATOM 750 N N . ILE A 1 98 ? 6.804 7.509 5.759 1.00 95.00 98 ILE A N 1
ATOM 751 C CA . ILE A 1 98 ? 5.788 6.494 6.041 1.00 95.00 98 ILE A CA 1
ATOM 752 C C . ILE A 1 98 ? 4.399 7.130 6.079 1.00 95.00 98 ILE A C 1
ATOM 754 O O . ILE A 1 98 ? 4.107 7.955 6.946 1.00 95.00 98 ILE A O 1
ATOM 758 N N . ALA A 1 99 ? 3.526 6.719 5.163 1.00 96.56 99 ALA A N 1
ATOM 759 C CA . ALA A 1 99 ? 2.110 7.055 5.175 1.00 96.56 99 ALA A CA 1
ATOM 760 C C . ALA A 1 99 ? 1.307 5.943 5.859 1.00 96.56 99 ALA A C 1
ATOM 762 O O . ALA A 1 99 ? 1.392 4.777 5.481 1.00 96.56 99 ALA A O 1
ATOM 763 N N . ARG A 1 100 ? 0.497 6.305 6.853 1.00 96.69 100 ARG A N 1
ATOM 764 C CA . ARG A 1 100 ? -0.409 5.394 7.560 1.00 96.69 100 ARG A CA 1
ATOM 765 C C . ARG A 1 100 ? -1.851 5.752 7.270 1.00 96.69 100 ARG A C 1
ATOM 767 O O . ARG A 1 100 ? -2.217 6.921 7.350 1.00 96.69 100 ARG A O 1
ATOM 774 N N . LEU A 1 101 ? -2.677 4.760 6.975 1.00 95.69 101 LEU A N 1
ATOM 775 C CA . LEU A 1 101 ? -4.113 4.938 6.786 1.00 95.69 101 LEU A CA 1
ATOM 776 C C . LEU A 1 101 ? -4.885 3.737 7.336 1.00 95.69 101 LEU A C 1
ATOM 778 O O . LEU A 1 101 ? -4.324 2.675 7.594 1.00 95.69 101 LEU A O 1
ATOM 782 N N . THR A 1 102 ? -6.191 3.909 7.497 1.00 95.25 102 THR A N 1
ATOM 783 C CA . THR A 1 102 ? -7.090 2.849 7.956 1.00 95.25 102 THR A CA 1
ATOM 784 C C . THR A 1 102 ? -8.246 2.733 6.981 1.00 95.25 102 THR A C 1
ATOM 786 O O . THR A 1 102 ? -8.922 3.729 6.709 1.00 95.25 102 THR A O 1
ATOM 789 N N . LEU A 1 103 ? -8.498 1.523 6.487 1.00 94.38 103 LEU A N 1
ATOM 790 C CA . LEU A 1 103 ? -9.738 1.202 5.785 1.00 94.38 103 LEU A CA 1
ATOM 791 C C . LEU A 1 103 ? -10.703 0.579 6.790 1.00 94.38 103 LEU A C 1
ATOM 793 O O . LEU A 1 103 ? -10.300 -0.221 7.632 1.00 94.38 103 LEU A O 1
ATOM 797 N N . ARG A 1 104 ? -11.971 0.991 6.744 1.00 90.56 104 ARG A N 1
ATOM 798 C CA . ARG A 1 104 ? -13.010 0.537 7.689 1.00 90.56 104 ARG A CA 1
ATOM 799 C C . ARG A 1 104 ? -13.945 -0.519 7.105 1.00 90.56 104 ARG A C 1
ATOM 801 O O . ARG A 1 104 ? -14.731 -1.100 7.848 1.00 90.56 104 ARG A O 1
ATOM 808 N N . ALA A 1 105 ? -13.887 -0.686 5.792 1.00 85.69 105 ALA A N 1
ATOM 809 C CA . ALA A 1 105 ? -14.631 -1.645 5.000 1.00 85.69 105 ALA A CA 1
ATOM 810 C C . ALA A 1 105 ? -13.861 -1.878 3.684 1.00 85.69 105 ALA A C 1
ATOM 812 O O . ALA A 1 105 ? -13.130 -0.960 3.282 1.00 85.69 105 ALA A O 1
ATOM 813 N N . PRO A 1 106 ? -13.987 -3.069 3.073 1.00 81.06 106 PRO A N 1
ATOM 814 C CA . PRO A 1 106 ? -13.413 -3.385 1.765 1.00 81.06 106 PRO A CA 1
ATOM 815 C C . PRO A 1 106 ? -14.034 -2.569 0.625 1.00 81.06 106 PRO A C 1
ATOM 817 O O . PRO A 1 106 ? -15.213 -2.160 0.750 1.00 81.06 106 PRO A O 1
#

Foldseek 3Di:
DDPDPPKDKFADDDDPVCQPVFADVQKWKWKDDVVGDTDTWTFGWAFDDPPPRDTDTDTDIDIDFKMKMKIFGPPAWDPDDDDPPPPDPWDWDDDTRITMIMDGHD

Sequence (106 aa):
MAAQAASELRTYPVPPALLYSAHNDDYTVRVRQPGGPWQDLYEYRVQVDTDTKRNASMVYFDFAGSVEIEVQKNNGIALSVGVSPLSSSVRPILTGSIARLTLRAP

pLDDT: mean 89.8, std 11.66, range [35.66, 98.06]